Protein AF-A0A1F7Q4C3-F1 (afdb_monomer_lite)

Sequence (69 aa):
MLTAIWFAAAHLPTYGWNVAQALLVIGTARIVLTLAYIRTKNIGVSYGAHLLNDWVIFTFALIAASAKR

Radius of gyration: 13.79 Å; chains: 1; bounding box: 27×35×32 Å

Structure (mmCIF, N/CA/C/O backbone):
data_AF-A0A1F7Q4C3-F1
#
_entry.id   AF-A0A1F7Q4C3-F1
#
loop_
_atom_site.group_PDB
_atom_site.id
_atom_site.type_symbol
_atom_site.label_atom_id
_atom_site.label_alt_id
_atom_site.label_comp_id
_atom_site.label_asym_id
_atom_site.label_entity_id
_atom_site.label_seq_id
_atom_site.pdbx_PDB_ins_code
_atom_site.Cartn_x
_atom_site.Cartn_y
_atom_site.Cartn_z
_atom_site.occupancy
_atom_site.B_iso_or_equiv
_atom_site.auth_seq_id
_atom_site.auth_comp_id
_atom_site.auth_asym_id
_atom_site.auth_atom_id
_atom_site.pdbx_PDB_model_num
ATOM 1 N N . MET A 1 1 ? -8.634 11.002 3.698 1.00 81.44 1 MET A N 1
ATOM 2 C CA . MET A 1 1 ? -8.734 10.646 2.265 1.00 81.44 1 MET A CA 1
ATOM 3 C C . MET A 1 1 ? -7.668 11.343 1.437 1.00 81.44 1 MET A C 1
ATOM 5 O O . MET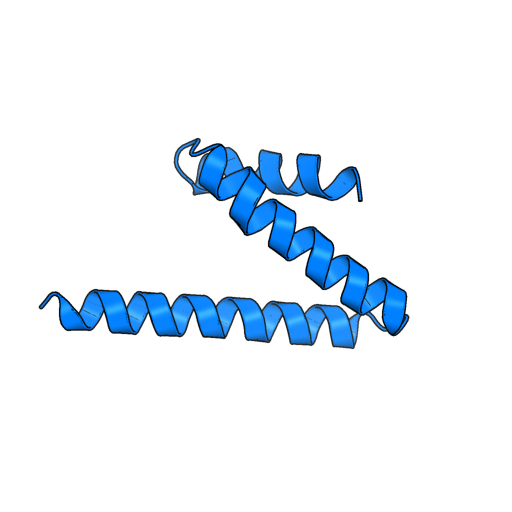 A 1 1 ? -6.941 10.643 0.757 1.00 81.44 1 MET A O 1
ATOM 9 N N . LEU A 1 2 ? -7.463 12.660 1.570 1.00 91.12 2 LEU A N 1
ATOM 10 C CA . LEU A 1 2 ? -6.343 13.369 0.915 1.00 91.12 2 LEU A CA 1
ATOM 11 C C . LEU A 1 2 ? -4.956 12.777 1.227 1.00 91.12 2 LEU A C 1
ATOM 13 O O . LEU A 1 2 ? -4.081 12.740 0.369 1.00 91.12 2 LEU A O 1
ATOM 17 N N . THR A 1 3 ? -4.774 12.232 2.430 1.00 93.25 3 THR A N 1
ATOM 18 C CA . THR A 1 3 ? -3.545 11.533 2.830 1.00 93.25 3 THR A CA 1
ATOM 19 C C . THR A 1 3 ? -3.222 10.302 1.978 1.00 93.25 3 THR A C 1
ATOM 21 O O . THR A 1 3 ? -2.070 9.888 1.960 1.00 93.25 3 THR A O 1
ATOM 24 N N . ALA A 1 4 ? -4.186 9.731 1.244 1.00 96.06 4 ALA A N 1
ATOM 25 C CA . ALA A 1 4 ? -3.931 8.616 0.333 1.00 96.06 4 ALA A CA 1
ATOM 26 C C . ALA A 1 4 ? -3.066 9.028 -0.868 1.00 96.06 4 ALA A C 1
ATOM 28 O O . ALA A 1 4 ? -2.265 8.223 -1.329 1.00 96.06 4 ALA A O 1
ATOM 29 N N . ILE A 1 5 ? -3.172 10.283 -1.324 1.00 97.00 5 ILE A N 1
ATOM 30 C CA . ILE A 1 5 ? -2.340 10.819 -2.411 1.00 97.00 5 ILE A CA 1
ATOM 31 C C . ILE A 1 5 ? -0.886 10.907 -1.947 1.00 97.00 5 ILE A C 1
ATOM 33 O O . ILE A 1 5 ? 0.006 10.403 -2.620 1.00 97.00 5 ILE A O 1
ATOM 37 N N . TRP A 1 6 ? -0.652 11.476 -0.761 1.00 97.50 6 TRP A N 1
ATOM 38 C CA . TRP A 1 6 ? 0.691 11.561 -0.181 1.00 97.50 6 TRP A CA 1
ATOM 39 C C . TRP A 1 6 ? 1.279 10.188 0.129 1.00 97.50 6 TRP A C 1
ATOM 41 O O . TRP A 1 6 ? 2.445 9.938 -0.162 1.00 97.50 6 TRP A O 1
ATOM 51 N N . PHE A 1 7 ? 0.458 9.280 0.661 1.00 97.50 7 PHE A N 1
ATOM 52 C CA . PHE A 1 7 ? 0.858 7.899 0.892 1.00 97.50 7 PHE A CA 1
ATOM 53 C C . PHE A 1 7 ? 1.290 7.232 -0.417 1.00 97.50 7 PHE A C 1
ATOM 55 O O . PHE A 1 7 ? 2.381 6.684 -0.481 1.00 97.50 7 PHE A O 1
ATOM 62 N N . ALA A 1 8 ? 0.494 7.333 -1.481 1.00 97.38 8 ALA A N 1
ATOM 63 C CA . ALA A 1 8 ? 0.839 6.779 -2.784 1.00 97.38 8 ALA A CA 1
ATOM 64 C C . ALA A 1 8 ? 2.094 7.424 -3.398 1.00 97.38 8 ALA A C 1
ATOM 66 O O . ALA A 1 8 ? 2.969 6.714 -3.886 1.00 97.38 8 ALA A O 1
ATOM 67 N N . ALA A 1 9 ? 2.224 8.752 -3.325 1.00 97.12 9 ALA A N 1
ATOM 68 C CA . ALA A 1 9 ? 3.392 9.474 -3.831 1.00 97.12 9 ALA A CA 1
ATOM 69 C C . ALA A 1 9 ? 4.694 9.023 -3.147 1.00 97.12 9 ALA A C 1
ATOM 71 O O . 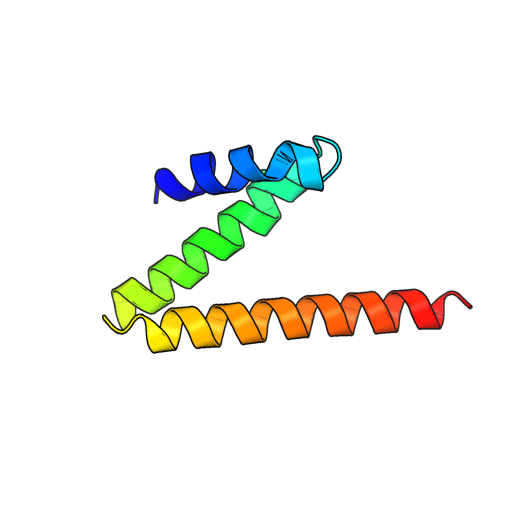ALA A 1 9 ? 5.713 8.862 -3.816 1.00 97.12 9 ALA A O 1
ATOM 72 N N . ALA A 1 10 ? 4.649 8.727 -1.844 1.00 98.12 10 ALA A N 1
ATOM 73 C CA . ALA A 1 10 ? 5.799 8.203 -1.107 1.00 98.12 10 ALA A CA 1
ATOM 74 C C . ALA A 1 10 ? 6.298 6.838 -1.628 1.00 98.12 10 ALA A C 1
ATOM 76 O O . ALA A 1 10 ? 7.443 6.477 -1.374 1.00 98.12 10 ALA A O 1
ATOM 77 N N . HIS A 1 11 ? 5.479 6.097 -2.384 1.00 97.38 11 HIS A N 1
ATOM 78 C CA . HIS A 1 11 ? 5.842 4.791 -2.944 1.00 97.38 11 HIS A CA 1
ATOM 79 C C . HIS A 1 11 ? 6.389 4.864 -4.377 1.00 97.38 11 HIS A C 1
ATOM 81 O O . HIS A 1 11 ? 6.809 3.839 -4.914 1.00 97.38 11 HIS A O 1
ATOM 87 N N . LEU A 1 12 ? 6.424 6.043 -5.012 1.00 97.69 12 LEU A N 1
ATOM 88 C CA . LEU A 1 12 ? 6.962 6.200 -6.370 1.00 97.69 12 LEU A CA 1
ATOM 89 C C . LEU A 1 12 ? 8.364 5.586 -6.549 1.00 97.69 12 LEU A C 1
ATOM 91 O O . LEU A 1 12 ? 8.544 4.869 -7.535 1.00 97.69 12 LEU A O 1
ATOM 95 N N . PRO A 1 13 ? 9.334 5.762 -5.624 1.00 98.19 13 PRO A N 1
ATOM 96 C CA . PRO A 1 13 ? 10.659 5.159 -5.775 1.00 98.19 13 PRO A CA 1
ATOM 97 C C . PRO A 1 13 ? 10.630 3.625 -5.841 1.00 98.19 13 PRO A C 1
ATOM 99 O O . PRO A 1 13 ? 11.384 3.033 -6.608 1.00 98.19 13 PRO A O 1
ATOM 102 N N . THR A 1 14 ? 9.732 2.975 -5.093 1.00 96.12 14 THR A N 1
ATOM 103 C CA . THR A 1 14 ? 9.589 1.508 -5.061 1.00 96.12 14 THR A CA 1
ATOM 104 C C . THR A 1 14 ? 9.061 0.946 -6.379 1.00 96.12 14 THR A C 1
ATOM 106 O O . THR A 1 14 ? 9.424 -0.161 -6.767 1.00 96.12 14 THR A O 1
ATOM 109 N N . TYR A 1 15 ? 8.231 1.712 -7.088 1.00 95.06 15 TYR A N 1
ATOM 110 C CA . TYR A 1 15 ? 7.613 1.300 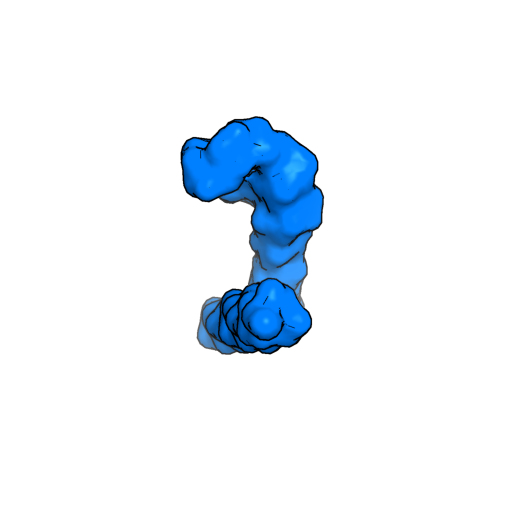-8.351 1.00 95.06 15 TYR A CA 1
ATOM 111 C C . TYR A 1 15 ? 8.301 1.900 -9.581 1.00 95.06 15 TYR A C 1
ATOM 113 O O . TYR A 1 15 ? 7.674 2.033 -10.630 1.00 95.06 15 TYR A O 1
ATOM 121 N N . GLY A 1 16 ? 9.571 2.306 -9.464 1.00 97.38 16 GLY A N 1
ATOM 122 C CA . GLY A 1 16 ? 10.324 2.876 -10.586 1.00 97.38 16 GLY A CA 1
ATOM 123 C C . GLY A 1 16 ? 9.658 4.122 -11.173 1.00 97.38 16 GLY A C 1
ATOM 124 O O . GLY A 1 16 ? 9.656 4.306 -12.385 1.00 97.38 16 GLY A O 1
ATOM 125 N N . TRP A 1 17 ? 9.043 4.942 -10.315 1.00 97.62 17 TRP A N 1
ATOM 126 C CA . TRP A 1 17 ? 8.258 6.123 -10.683 1.00 97.62 17 TRP A CA 1
ATOM 127 C C . TRP A 1 17 ? 7.020 5.839 -11.548 1.00 97.62 17 TRP A C 1
ATOM 129 O O . TRP A 1 17 ? 6.485 6.746 -12.184 1.00 97.62 17 TRP A O 1
ATOM 139 N N . ASN A 1 18 ? 6.495 4.609 -11.536 1.00 98.00 18 ASN A N 1
ATOM 140 C CA . ASN A 1 18 ? 5.215 4.295 -12.166 1.00 98.00 18 ASN A CA 1
ATOM 141 C C . ASN A 1 18 ? 4.054 4.966 -11.408 1.00 98.00 18 ASN A C 1
ATOM 143 O O . ASN A 1 18 ? 3.503 4.426 -10.445 1.00 98.00 18 ASN A O 1
ATOM 147 N N . VAL A 1 19 ? 3.675 6.159 -11.870 1.00 97.25 19 VAL A N 1
ATOM 148 C CA . VAL A 1 19 ? 2.622 6.990 -11.268 1.00 97.25 19 VAL A CA 1
ATOM 149 C C . VAL A 1 19 ? 1.271 6.280 -11.256 1.00 97.25 19 VAL A C 1
ATOM 151 O O . VAL A 1 19 ? 0.548 6.367 -10.264 1.00 97.25 19 VAL A O 1
ATOM 154 N N . ALA A 1 20 ? 0.936 5.550 -12.324 1.00 97.19 20 ALA A N 1
ATOM 155 C CA . ALA A 1 20 ? -0.328 4.828 -12.413 1.00 97.19 20 ALA A CA 1
ATOM 156 C C . ALA A 1 20 ? -0.403 3.724 -11.351 1.00 97.19 20 ALA A C 1
ATOM 158 O O . ALA A 1 20 ? -1.378 3.655 -10.608 1.00 97.19 20 ALA A O 1
ATOM 159 N N . GLN A 1 21 ? 0.647 2.910 -11.217 1.00 95.69 21 GLN A N 1
ATOM 160 C CA . GLN A 1 21 ? 0.710 1.871 -10.191 1.00 95.69 21 GLN A CA 1
ATOM 161 C C . GLN A 1 21 ? 0.665 2.471 -8.780 1.00 95.69 21 GLN A C 1
ATOM 163 O O . GLN A 1 21 ? -0.117 2.019 -7.945 1.00 95.69 21 GLN A O 1
ATOM 168 N N . ALA A 1 22 ? 1.442 3.522 -8.522 1.00 97.56 22 ALA A N 1
ATOM 169 C CA . ALA A 1 22 ? 1.478 4.166 -7.216 1.00 97.56 22 ALA A CA 1
ATOM 170 C C . ALA A 1 22 ? 0.111 4.763 -6.832 1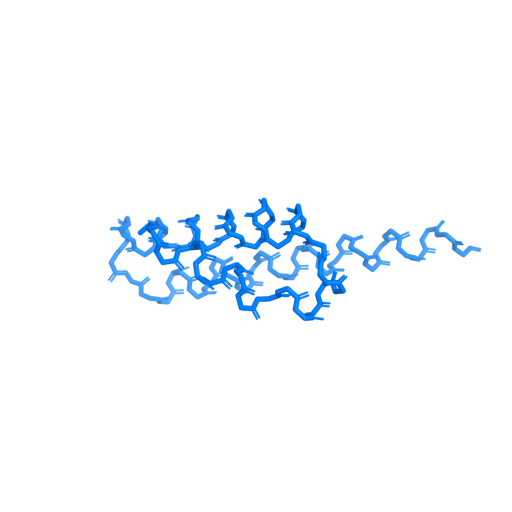.00 97.56 22 ALA A C 1
ATOM 172 O O . ALA A 1 22 ? -0.442 4.434 -5.785 1.00 97.56 22 ALA A O 1
ATOM 173 N N . LEU A 1 23 ? -0.490 5.603 -7.679 1.00 95.94 23 LEU A N 1
ATOM 174 C CA . LEU A 1 23 ? -1.748 6.272 -7.335 1.00 95.94 23 LEU A CA 1
ATOM 175 C C . LEU A 1 23 ? -2.953 5.329 -7.389 1.00 95.94 23 LEU A C 1
ATOM 177 O O . LEU A 1 23 ? -3.761 5.325 -6.460 1.00 95.94 23 LEU A O 1
ATOM 181 N N . LEU A 1 24 ? -3.082 4.526 -8.449 1.00 96.06 24 LEU A N 1
ATOM 18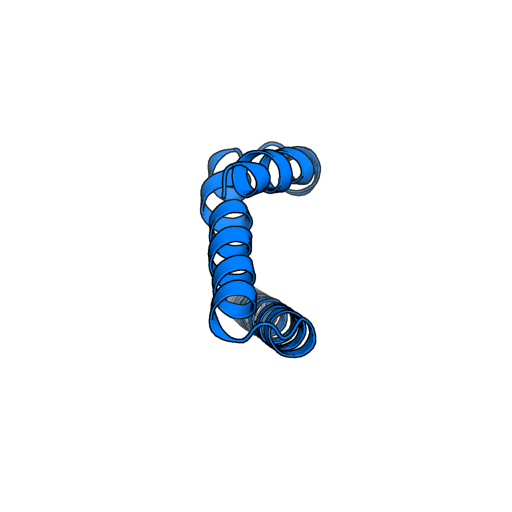2 C CA . LEU A 1 24 ? -4.289 3.729 -8.673 1.00 96.06 24 LEU A CA 1
ATOM 183 C C . LEU A 1 24 ? -4.302 2.444 -7.853 1.00 96.06 24 LEU A C 1
ATOM 185 O O . LEU A 1 24 ? -5.370 2.042 -7.402 1.00 96.06 24 LEU A O 1
ATOM 189 N N . VAL A 1 25 ? -3.151 1.807 -7.623 1.00 95.06 25 VAL A N 1
ATOM 190 C CA . VAL A 1 25 ? -3.097 0.570 -6.829 1.00 95.06 25 VAL A CA 1
ATOM 191 C C . VAL A 1 25 ? -2.869 0.904 -5.358 1.00 95.06 25 VAL A C 1
ATOM 193 O O . VAL A 1 25 ? -3.713 0.600 -4.515 1.00 95.06 25 VAL A O 1
ATOM 196 N N . ILE A 1 26 ? -1.774 1.599 -5.038 1.00 96.62 26 ILE A N 1
ATOM 197 C CA . ILE A 1 26 ? -1.382 1.851 -3.640 1.00 96.62 26 ILE A CA 1
ATOM 198 C C . ILE A 1 26 ? -2.282 2.897 -2.979 1.00 96.62 26 ILE A C 1
ATOM 200 O O . ILE A 1 26 ? -2.720 2.716 -1.840 1.00 96.62 26 ILE A O 1
ATOM 204 N N . GLY A 1 27 ? -2.627 3.967 -3.700 1.00 96.88 27 GLY A N 1
ATOM 205 C CA . GLY A 1 27 ? -3.570 4.977 -3.212 1.00 96.88 27 GLY A CA 1
ATOM 206 C C . GLY A 1 27 ? -4.952 4.389 -2.912 1.00 96.88 27 GLY A C 1
ATOM 207 O O . GLY A 1 27 ? -5.507 4.633 -1.837 1.00 96.88 27 GLY A O 1
ATOM 208 N N . THR A 1 28 ? -5.478 3.547 -3.806 1.00 96.19 28 THR A N 1
ATOM 209 C CA . THR A 1 28 ? -6.763 2.859 -3.596 1.00 96.19 28 THR A CA 1
ATOM 210 C C . THR A 1 28 ? -6.715 1.911 -2.402 1.00 96.19 28 THR A C 1
ATOM 212 O O . THR A 1 28 ? -7.606 1.971 -1.551 1.00 96.19 28 THR A O 1
ATOM 215 N N . ALA A 1 29 ? -5.659 1.099 -2.272 1.00 96.25 29 ALA A N 1
ATOM 216 C CA . ALA A 1 29 ? -5.477 0.227 -1.110 1.00 96.25 29 ALA A CA 1
ATOM 217 C C . ALA A 1 29 ? -5.537 1.032 0.201 1.00 96.25 29 ALA A C 1
ATOM 219 O O . ALA A 1 29 ? -6.262 0.676 1.133 1.00 96.25 29 ALA A O 1
ATOM 220 N N . ARG A 1 30 ? -4.875 2.197 0.255 1.00 96.75 30 ARG A N 1
ATOM 221 C CA . ARG A 1 30 ? -4.917 3.076 1.430 1.00 96.75 30 ARG A CA 1
ATOM 222 C C . ARG A 1 30 ? -6.331 3.560 1.753 1.00 96.75 30 ARG A C 1
ATOM 224 O O . ARG A 1 30 ? -6.697 3.567 2.931 1.00 96.75 30 ARG A O 1
ATOM 231 N N . ILE A 1 31 ? -7.122 3.940 0.748 1.00 97.25 31 ILE A N 1
ATOM 232 C CA . ILE A 1 31 ? -8.514 4.381 0.936 1.00 97.25 31 ILE A CA 1
ATOM 233 C C . ILE A 1 31 ? -9.357 3.253 1.537 1.00 97.25 31 ILE A C 1
ATOM 235 O O . ILE A 1 31 ? -10.015 3.472 2.555 1.00 97.25 31 ILE A O 1
ATOM 239 N N . VAL A 1 32 ? -9.294 2.048 0.963 1.00 96.31 32 VAL A N 1
ATOM 240 C CA . VAL A 1 32 ? -10.073 0.883 1.423 1.00 96.31 32 VAL A CA 1
ATOM 241 C C . VAL A 1 32 ? -9.729 0.526 2.868 1.00 96.31 32 VAL A C 1
ATOM 243 O O . VAL A 1 32 ? -10.616 0.337 3.699 1.00 96.31 32 VAL A O 1
ATOM 246 N N . LEU A 1 33 ? -8.445 0.513 3.216 1.00 96.31 33 LEU A N 1
ATOM 247 C CA . LEU A 1 33 ? -8.009 0.205 4.576 1.00 96.31 33 LEU A CA 1
ATOM 248 C C . LEU A 1 33 ? -8.406 1.297 5.573 1.00 96.31 33 LEU A C 1
ATOM 250 O O . LEU A 1 33 ? -8.827 1.013 6.693 1.00 96.31 33 LEU A O 1
ATOM 254 N N . THR A 1 34 ? -8.324 2.569 5.172 1.00 96.50 34 THR A N 1
ATOM 255 C CA . THR A 1 34 ? -8.842 3.664 6.001 1.00 96.50 34 THR A CA 1
ATOM 256 C C . THR A 1 34 ? -10.356 3.551 6.179 1.00 96.50 34 THR A C 1
ATOM 258 O O . THR A 1 34 ? -10.847 3.822 7.272 1.00 96.50 34 THR A O 1
ATOM 261 N N . LEU A 1 35 ? -11.098 3.099 5.165 1.00 96.88 35 LEU A N 1
ATOM 262 C CA . LEU A 1 35 ? -12.530 2.835 5.287 1.00 96.88 35 LEU A CA 1
ATOM 263 C C . LEU A 1 35 ? -12.816 1.680 6.261 1.00 96.88 35 LEU A C 1
ATOM 265 O O . LEU A 1 35 ? -13.712 1.814 7.093 1.00 96.88 35 LEU A O 1
ATOM 269 N N . ALA A 1 36 ? -12.020 0.604 6.237 1.00 97.50 36 ALA A N 1
ATOM 270 C CA . ALA A 1 36 ? -12.125 -0.492 7.204 1.00 97.50 36 ALA A CA 1
ATOM 271 C C . ALA A 1 36 ? -11.970 0.011 8.649 1.00 97.50 36 ALA A C 1
ATOM 273 O O . ALA A 1 36 ? -12.789 -0.315 9.514 1.00 97.50 36 ALA A O 1
ATOM 274 N N . TYR A 1 37 ? -10.984 0.880 8.903 1.00 97.44 37 TYR A N 1
ATOM 275 C CA . TYR A 1 37 ? -10.847 1.545 10.200 1.00 97.44 37 TYR A CA 1
ATOM 276 C C . TYR A 1 37 ? -12.031 2.466 10.512 1.00 97.44 37 TYR A C 1
ATOM 278 O O . TYR A 1 37 ? -12.593 2.388 11.599 1.00 97.44 37 TYR A O 1
ATOM 286 N N . ILE A 1 38 ? -12.452 3.332 9.585 1.00 97.56 38 ILE A N 1
ATOM 287 C CA . ILE A 1 38 ? -13.560 4.271 9.828 1.00 97.56 38 ILE A CA 1
ATOM 288 C C . ILE A 1 38 ? -14.843 3.517 10.194 1.00 97.56 38 ILE A C 1
ATOM 290 O O . ILE A 1 38 ? -15.558 3.958 11.096 1.00 97.56 38 ILE A O 1
ATOM 294 N N . ARG A 1 39 ? -15.105 2.385 9.531 1.00 98.06 39 ARG A N 1
ATOM 295 C CA . ARG A 1 39 ? -16.306 1.565 9.718 1.00 98.06 39 ARG A CA 1
ATOM 296 C C . ARG A 1 39 ? -16.324 0.796 11.036 1.00 98.06 39 ARG A C 1
ATOM 298 O O . ARG A 1 39 ? -17.409 0.579 11.575 1.00 98.06 39 ARG A O 1
ATOM 305 N N . THR A 1 40 ? -15.164 0.356 11.517 1.00 98.38 40 THR A N 1
ATOM 306 C CA . THR A 1 40 ? -15.054 -0.530 12.693 1.00 98.38 40 THR A CA 1
ATOM 307 C C . THR A 1 40 ? -14.493 0.155 13.931 1.00 98.38 40 THR A C 1
ATOM 309 O O . THR A 1 40 ? -14.629 -0.373 15.028 1.00 98.38 40 THR A O 1
ATOM 312 N N . LYS A 1 41 ? -13.852 1.317 13.760 1.00 97.81 41 LYS A N 1
ATOM 313 C CA . LYS A 1 41 ? -13.080 2.038 14.783 1.00 97.81 41 LYS A CA 1
ATOM 314 C C . LYS A 1 41 ? -12.033 1.157 15.475 1.00 97.81 41 LYS A C 1
ATOM 316 O O . LYS A 1 41 ? -11.648 1.421 16.607 1.00 97.81 41 LYS A O 1
ATOM 321 N N . ASN A 1 42 ? -11.554 0.126 14.778 1.00 97.69 42 ASN A N 1
ATOM 322 C CA . ASN A 1 42 ? -10.601 -0.842 15.297 1.00 97.69 42 ASN A CA 1
ATOM 323 C C . ASN A 1 42 ? -9.402 -0.949 14.347 1.00 97.69 42 ASN A C 1
ATOM 325 O O . ASN A 1 42 ? -9.528 -1.364 13.192 1.00 97.69 42 ASN A O 1
ATOM 329 N N . ILE A 1 43 ? -8.222 -0.568 14.838 1.00 97.19 43 ILE A N 1
ATOM 330 C CA . ILE A 1 43 ? -6.994 -0.605 14.039 1.00 97.19 43 ILE A CA 1
ATOM 331 C C . ILE A 1 43 ? -6.564 -2.036 13.700 1.00 97.19 43 ILE A C 1
ATOM 333 O O . ILE A 1 43 ? -6.029 -2.259 12.619 1.00 97.19 43 ILE A O 1
ATOM 337 N N . GLY A 1 44 ? -6.886 -3.013 14.555 1.00 98.38 44 GLY A N 1
ATOM 338 C CA . GLY A 1 44 ? -6.648 -4.433 14.306 1.00 98.38 44 GLY A CA 1
ATOM 339 C C . GLY A 1 44 ? -7.409 -4.952 13.086 1.00 98.38 44 GLY A C 1
ATOM 340 O O . GLY A 1 44 ? -6.860 -5.732 12.315 1.00 98.38 44 GLY A O 1
ATOM 341 N N . VAL A 1 45 ? -8.626 -4.454 12.833 1.00 98.12 45 VAL A N 1
ATOM 342 C CA . VAL A 1 45 ? -9.382 -4.812 11.618 1.00 98.12 45 VAL A CA 1
ATOM 343 C C . VAL A 1 45 ? -8.718 -4.232 10.371 1.00 98.12 45 VAL A C 1
ATOM 345 O O . VAL A 1 45 ? -8.549 -4.940 9.382 1.00 98.12 45 VAL A O 1
ATOM 348 N N . SER A 1 46 ? -8.291 -2.963 10.407 1.00 97.81 46 SER A N 1
ATOM 349 C CA . SER A 1 46 ? -7.548 -2.375 9.283 1.00 97.81 46 SER A CA 1
ATOM 350 C C . SER A 1 46 ? -6.204 -3.068 9.057 1.00 97.81 46 SER A C 1
ATOM 352 O O . SER A 1 46 ? -5.784 -3.179 7.908 1.00 97.81 46 SER A O 1
ATOM 354 N N . TYR A 1 47 ? -5.532 -3.507 10.122 1.00 98.06 47 TYR A N 1
ATOM 355 C CA . TYR A 1 47 ? -4.288 -4.265 10.040 1.00 98.06 47 TYR A CA 1
ATOM 356 C C . TYR A 1 47 ? -4.519 -5.642 9.413 1.00 98.06 47 TYR A C 1
ATOM 358 O O . TYR A 1 47 ? -3.835 -5.994 8.458 1.00 98.06 47 TYR A O 1
ATOM 366 N N . GLY A 1 48 ? -5.523 -6.388 9.881 1.00 98.25 48 GLY A N 1
ATOM 367 C CA . GLY A 1 48 ? -5.883 -7.685 9.309 1.00 98.25 48 GLY A CA 1
ATOM 368 C C . GLY A 1 48 ? -6.262 -7.576 7.831 1.00 98.25 48 GLY A C 1
ATOM 369 O O . GLY A 1 48 ? -5.771 -8.349 7.015 1.00 98.25 48 GLY A O 1
ATOM 370 N N . ALA A 1 49 ? -7.057 -6.567 7.461 1.00 97.88 49 ALA A N 1
ATOM 371 C CA . ALA A 1 49 ? -7.391 -6.296 6.064 1.00 97.88 49 ALA A CA 1
ATOM 372 C C . ALA A 1 49 ? -6.145 -5.994 5.211 1.00 97.88 49 ALA A C 1
ATOM 374 O O . ALA A 1 49 ? -6.057 -6.459 4.079 1.00 97.88 49 ALA A O 1
ATOM 375 N N . HIS A 1 50 ? -5.174 -5.255 5.757 1.00 97.62 50 HIS A N 1
ATOM 376 C CA . HIS A 1 50 ? -3.911 -4.968 5.073 1.00 97.62 50 HIS A CA 1
ATOM 377 C C . HIS A 1 50 ? -3.079 -6.238 4.885 1.00 97.62 50 HIS A C 1
ATOM 379 O O . HIS A 1 50 ? -2.635 -6.524 3.780 1.00 97.62 50 HIS A O 1
ATOM 385 N N . LEU A 1 51 ? -2.905 -7.024 5.949 1.00 98.12 51 LEU A N 1
ATOM 386 C CA . LEU A 1 51 ? -2.159 -8.277 5.902 1.00 98.12 51 LEU A CA 1
ATOM 387 C C . LEU A 1 51 ? -2.743 -9.221 4.843 1.00 98.12 51 LEU A C 1
ATOM 389 O O . LEU A 1 51 ? -2.009 -9.751 4.015 1.00 98.12 51 LEU A O 1
ATOM 393 N N . LEU A 1 52 ? -4.067 -9.400 4.844 1.00 97.94 52 LEU A N 1
ATOM 394 C CA . LEU A 1 52 ? -4.747 -10.254 3.873 1.00 97.94 52 LEU A CA 1
ATOM 395 C C . LEU A 1 52 ? -4.597 -9.730 2.441 1.00 97.94 52 LEU A C 1
ATOM 397 O O . LEU A 1 52 ? -4.313 -10.520 1.545 1.00 97.94 52 LEU A O 1
ATOM 401 N N . ASN A 1 53 ? -4.748 -8.421 2.221 1.00 96.19 53 ASN A N 1
ATOM 402 C CA . ASN A 1 53 ? -4.550 -7.805 0.908 1.00 96.19 53 ASN A CA 1
ATOM 403 C C . ASN A 1 53 ? -3.166 -8.133 0.327 1.00 96.19 53 ASN A C 1
ATOM 405 O O . ASN A 1 53 ? -3.066 -8.578 -0.816 1.00 96.19 53 ASN A O 1
ATOM 409 N N . ASP A 1 54 ? -2.112 -7.962 1.122 1.00 95.00 54 ASP A N 1
ATOM 410 C CA . ASP A 1 54 ? -0.742 -8.176 0.659 1.00 95.00 54 ASP A CA 1
ATOM 411 C C . ASP A 1 54 ? -0.488 -9.646 0.335 1.00 95.00 54 ASP A C 1
ATOM 413 O O . ASP A 1 54 ? 0.031 -9.967 -0.733 1.00 95.00 54 ASP A O 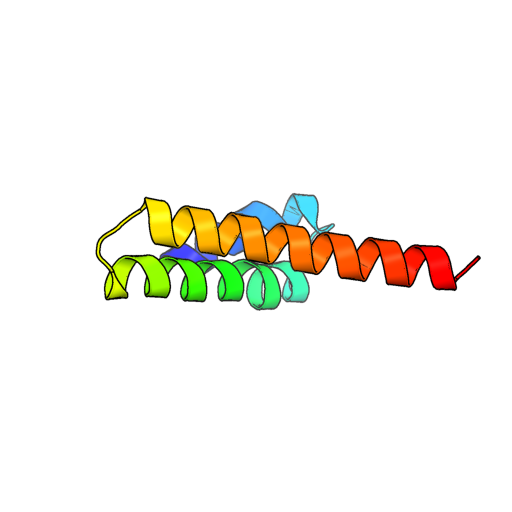1
ATOM 417 N N . TRP A 1 55 ? -0.927 -10.555 1.210 1.00 97.69 55 TRP A N 1
ATOM 418 C CA . TRP A 1 55 ? -0.791 -11.992 0.973 1.00 97.69 55 TRP A CA 1
ATOM 419 C C . TRP A 1 55 ? -1.558 -12.462 -0.261 1.00 97.69 55 TRP A C 1
ATOM 421 O O . TRP A 1 55 ? -1.053 -13.312 -0.996 1.00 97.69 55 TRP A O 1
ATOM 431 N N . VAL A 1 56 ? -2.734 -11.894 -0.537 1.00 96.88 56 VAL A N 1
ATOM 432 C CA . VAL A 1 56 ? -3.484 -12.178 -1.766 1.00 96.88 56 VAL A CA 1
ATOM 433 C C . VAL A 1 56 ? -2.685 -11.730 -2.993 1.00 96.88 56 VAL A C 1
ATOM 435 O O . VAL A 1 56 ? -2.476 -12.531 -3.905 1.00 96.88 56 VAL A O 1
ATOM 438 N N . ILE A 1 57 ? -2.179 -10.493 -3.008 1.00 94.12 57 ILE A N 1
ATOM 439 C CA . ILE A 1 57 ? -1.400 -9.959 -4.138 1.00 94.12 57 ILE A CA 1
ATOM 440 C C . ILE A 1 57 ? -0.110 -10.760 -4.347 1.00 94.12 57 ILE A C 1
ATOM 442 O O . ILE A 1 57 ? 0.199 -11.131 -5.479 1.00 94.12 57 ILE A O 1
ATOM 446 N N . PHE A 1 58 ? 0.625 -11.069 -3.276 1.00 95.06 58 PHE A N 1
ATOM 447 C CA . PHE A 1 58 ? 1.839 -11.881 -3.355 1.00 95.06 58 PHE A CA 1
ATOM 448 C C . PHE A 1 58 ? 1.546 -13.281 -3.880 1.00 95.06 58 PHE A C 1
ATOM 450 O O . PHE A 1 58 ? 2.251 -13.747 -4.770 1.00 95.06 58 PHE A O 1
ATOM 457 N N . THR A 1 59 ? 0.487 -13.929 -3.395 1.00 96.81 59 THR A N 1
ATOM 458 C CA . THR A 1 59 ? 0.092 -15.260 -3.874 1.00 96.81 59 THR A CA 1
ATOM 459 C C . THR A 1 59 ? -0.205 -15.234 -5.372 1.00 96.81 59 THR A C 1
ATOM 461 O O . THR A 1 59 ? 0.342 -16.046 -6.117 1.00 96.81 59 THR A O 1
ATOM 464 N N . PHE A 1 60 ? -0.994 -14.262 -5.844 1.00 96.06 60 PHE A N 1
ATOM 465 C CA . PHE A 1 60 ? -1.267 -14.107 -7.274 1.00 96.06 60 PHE A CA 1
ATOM 466 C C . PHE A 1 60 ? -0.000 -13.840 -8.089 1.00 96.06 60 PHE A C 1
ATOM 468 O O . PHE A 1 60 ? 0.194 -14.464 -9.131 1.00 96.06 60 PHE A O 1
ATOM 475 N N . ALA A 1 61 ? 0.878 -12.951 -7.621 1.00 94.38 61 ALA A N 1
ATOM 476 C CA . ALA A 1 61 ? 2.126 -12.635 -8.308 1.00 94.38 61 ALA A CA 1
ATOM 477 C C . ALA A 1 61 ? 3.058 -13.855 -8.404 1.00 94.38 61 ALA A C 1
ATOM 479 O O . ALA A 1 61 ? 3.638 -14.100 -9.461 1.00 94.38 61 ALA A O 1
ATOM 480 N N . LEU A 1 62 ? 3.168 -14.645 -7.331 1.00 96.38 62 LEU A N 1
ATOM 481 C CA . LEU A 1 62 ? 3.993 -15.854 -7.289 1.00 96.38 62 LEU A CA 1
ATOM 482 C C . LEU A 1 62 ? 3.452 -16.950 -8.214 1.00 96.38 62 LEU A C 1
ATOM 484 O O . LEU A 1 62 ? 4.231 -17.547 -8.953 1.00 96.38 62 LEU A O 1
ATOM 488 N N . ILE A 1 63 ? 2.134 -17.175 -8.229 1.00 97.25 63 ILE A N 1
ATOM 489 C CA . ILE A 1 63 ? 1.491 -18.125 -9.154 1.00 97.25 63 ILE A CA 1
ATOM 490 C C . ILE A 1 63 ? 1.669 -17.665 -10.609 1.00 97.25 63 ILE A C 1
ATOM 492 O O . ILE A 1 63 ? 2.033 -18.452 -11.479 1.00 97.25 63 ILE A O 1
ATOM 496 N N . ALA A 1 64 ? 1.456 -16.379 -10.893 1.00 95.88 64 ALA A N 1
ATOM 497 C CA . ALA A 1 64 ? 1.639 -15.841 -12.239 1.00 95.88 64 ALA A CA 1
ATOM 498 C C . ALA A 1 64 ? 3.100 -15.931 -12.709 1.00 95.88 64 ALA A C 1
ATOM 500 O O . ALA A 1 64 ? 3.356 -16.138 -13.894 1.00 95.88 64 ALA A O 1
ATOM 501 N N . ALA A 1 65 ? 4.063 -15.776 -11.797 1.00 94.94 65 ALA A N 1
ATOM 502 C CA . ALA A 1 65 ? 5.480 -15.941 -12.093 1.00 94.94 65 ALA A CA 1
ATOM 503 C C . ALA A 1 65 ? 5.862 -17.414 -12.315 1.00 94.94 65 ALA A C 1
ATOM 505 O O . ALA A 1 65 ? 6.684 -17.693 -13.187 1.00 94.94 65 ALA A O 1
ATOM 506 N N . SER A 1 66 ? 5.269 -18.357 -11.573 1.00 95.25 66 SER A N 1
ATOM 507 C CA . SER A 1 66 ? 5.550 -19.788 -11.736 1.00 95.25 66 SER A CA 1
ATOM 508 C C . SER A 1 66 ? 4.964 -20.368 -13.024 1.00 95.25 66 SER A C 1
ATOM 510 O O . SER A 1 66 ? 5.598 -21.226 -13.625 1.00 95.25 66 SER A O 1
ATOM 512 N N . ALA A 1 67 ? 3.820 -19.862 -13.493 1.00 91.69 67 ALA A N 1
ATOM 513 C CA . ALA A 1 67 ? 3.185 -20.290 -14.743 1.00 91.69 67 ALA A CA 1
ATOM 514 C C . ALA A 1 67 ? 3.935 -19.864 -16.023 1.00 91.69 67 ALA A C 1
ATOM 516 O O . ALA A 1 67 ? 3.592 -20.315 -17.111 1.00 91.69 67 ALA A O 1
ATOM 517 N N . LYS A 1 68 ? 4.921 -18.963 -15.910 1.00 76.88 68 LYS A N 1
ATOM 518 C CA . LYS A 1 68 ? 5.765 -18.501 -17.029 1.00 76.88 68 LYS A CA 1
ATOM 519 C C . LYS A 1 68 ? 7.087 -19.273 -17.161 1.00 76.88 68 LYS A C 1
ATOM 521 O O . LYS A 1 68 ? 7.909 -18.893 -17.993 1.00 76.88 68 LYS A O 1
ATOM 526 N N . ARG A 1 69 ? 7.313 -20.285 -16.319 1.00 57.09 69 ARG A N 1
ATOM 527 C CA . ARG A 1 69 ? 8.390 -21.274 -16.484 1.00 57.09 69 ARG A CA 1
ATOM 528 C C . ARG A 1 69 ? 7.915 -22.418 -17.364 1.00 57.09 69 ARG A C 1
ATOM 530 O O . ARG A 1 69 ? 8.775 -22.936 -18.103 1.00 57.09 69 ARG A O 1
#

Foldseek 3Di:
DVVLQVQLVVCCVVVVNPSCCSCVPSSVLVVVLVVQCVVPVDNVSSVVSNVVVVVVVVVVVVVVVVVVD

Secondary structure (DSSP, 8-state):
-THHHHHHHTTGGGGTT-HHIIIIIIIHHHHHHHHHHHHH--HHHHHHHHHHHHHHHHHHHHHHHHTT-

pLDDT: mean 95.59, std 5.71, range [57.09, 98.38]